Protein AF-A0A0S6VUW5-F1 (afdb_monomer)

pLDDT: mean 88.17, std 9.26, range [59.47, 97.31]

Mean predicted aligned error: 10.05 Å

Sequence (76 aa):
MTVTLQLPNDIARQIERAAQRQHVTMRQYILTTLQDTLSYQDAFEMLQEKLSQASPLSVDEILRYIPDRQPLPGDE

Solvent-accessible surface area (backbone atoms only — not comparable to full-atom values): 4780 Å² total; per-residue (Å²): 141,87,83,90,80,89,66,59,70,68,58,49,54,51,47,41,55,52,11,55,77,68,76,43,53,53,68,56,41,51,52,51,53,50,50,50,51,50,51,52,50,54,52,50,51,53,50,50,56,50,55,77,70,49,73,88,68,48,70,69,62,57,53,70,71,54,78,93,64,82,78,61,95,79,77,121

Organism: NCBI:txid1499966

Radius of gyration: 24.1 Å; Cα contacts (8 Å, |Δi|>4): 16; chains: 1; bounding box: 61×29×50 Å

Secondary structure (DSSP, 8-state):
--------HHHHHHHHHHHHHTTS-HHHHHHHHHHHHHHHHHHHHHHHHHHHH-----HHHHHTTS---PPPTT--

Structure (mmCIF, N/CA/C/O backbone):
data_AF-A0A0S6VUW5-F1
#
_entry.id   AF-A0A0S6VUW5-F1
#
loop_
_atom_site.group_PDB
_atom_site.id
_atom_site.type_symbol
_atom_site.label_atom_id
_atom_site.label_alt_id
_atom_site.label_comp_id
_atom_site.label_asym_id
_atom_site.label_entity_id
_atom_site.label_seq_id
_atom_site.pdbx_PDB_ins_code
_atom_site.Cartn_x
_atom_site.Cartn_y
_atom_site.Cart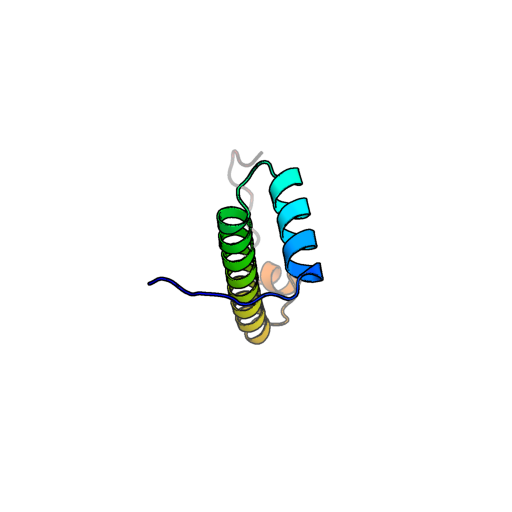n_z
_atom_site.occupancy
_atom_site.B_iso_or_equiv
_atom_site.auth_seq_id
_atom_site.auth_comp_id
_atom_site.auth_asym_id
_atom_site.auth_atom_id
_atom_site.pdbx_PDB_model_num
ATOM 1 N N . MET A 1 1 ? -8.088 19.009 4.741 1.00 74.50 1 MET A N 1
ATOM 2 C CA . MET A 1 1 ? -9.457 18.487 4.535 1.00 74.50 1 MET A CA 1
ATOM 3 C C . MET A 1 1 ? -9.657 17.303 5.469 1.00 74.50 1 MET A C 1
ATOM 5 O O . MET A 1 1 ? -8.747 16.493 5.581 1.00 74.50 1 MET A O 1
ATOM 9 N N . THR A 1 2 ? -10.778 17.226 6.183 1.00 79.88 2 THR A N 1
ATOM 10 C CA . THR A 1 2 ? -11.104 16.111 7.091 1.00 79.88 2 THR A CA 1
ATOM 11 C C . THR A 1 2 ? -12.273 15.320 6.528 1.00 79.88 2 THR A C 1
ATOM 13 O O . THR A 1 2 ? -13.266 15.913 6.115 1.00 79.88 2 THR A O 1
ATOM 16 N N . VAL A 1 3 ? -12.152 13.992 6.516 1.00 83.94 3 VAL A N 1
ATOM 17 C CA . VAL A 1 3 ? -13.180 13.073 6.013 1.00 83.94 3 VAL A CA 1
ATOM 18 C C . VAL A 1 3 ? -13.639 12.185 7.162 1.00 83.94 3 VAL A C 1
ATOM 20 O O . VAL A 1 3 ? -12.816 11.569 7.840 1.00 83.94 3 VAL A O 1
ATOM 23 N N . THR A 1 4 ? -14.950 12.127 7.383 1.00 87.12 4 THR A N 1
ATOM 24 C CA . THR A 1 4 ? -15.563 11.221 8.358 1.00 87.12 4 THR A CA 1
ATOM 25 C C . THR A 1 4 ? -16.022 9.963 7.638 1.00 87.12 4 THR A C 1
ATOM 27 O O . THR A 1 4 ? -16.804 10.041 6.695 1.00 87.12 4 THR A O 1
ATOM 30 N N . LEU A 1 5 ? -15.551 8.805 8.096 1.00 84.69 5 LEU A N 1
ATOM 31 C CA . LEU A 1 5 ? -15.919 7.496 7.559 1.00 84.69 5 LEU A CA 1
ATOM 32 C C . LEU A 1 5 ? -16.793 6.754 8.568 1.00 84.69 5 LEU A C 1
ATOM 34 O O . LEU A 1 5 ? -16.437 6.646 9.740 1.00 84.69 5 LEU A O 1
ATOM 38 N N . GLN A 1 6 ? -17.923 6.234 8.098 1.00 92.06 6 GLN A N 1
ATOM 39 C CA . GLN A 1 6 ? -18.748 5.293 8.850 1.00 92.06 6 GLN A CA 1
ATOM 40 C C . GLN A 1 6 ? -18.370 3.884 8.404 1.00 92.06 6 GLN A C 1
ATOM 42 O O . GLN A 1 6 ? -18.486 3.553 7.226 1.00 92.06 6 GLN A O 1
ATOM 47 N N . LEU A 1 7 ? -17.877 3.074 9.339 1.00 89.50 7 LEU A N 1
ATOM 48 C CA . LEU A 1 7 ? -17.413 1.718 9.068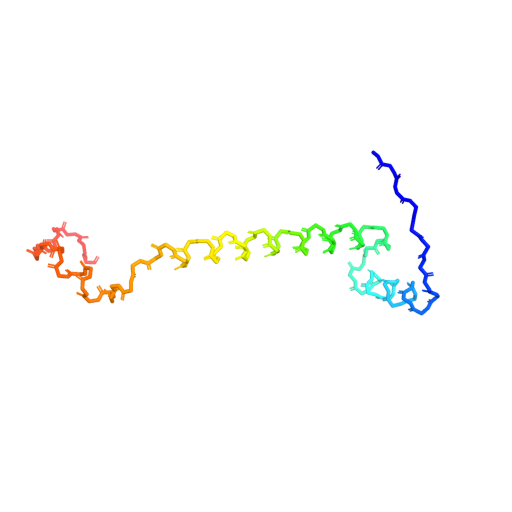 1.00 89.50 7 LEU A CA 1
ATOM 49 C C . LEU A 1 7 ? -18.297 0.717 9.814 1.00 89.50 7 LEU A C 1
ATOM 51 O O . LEU A 1 7 ? -18.600 0.945 10.987 1.00 89.50 7 LEU A O 1
ATOM 55 N N . PRO A 1 8 ? -18.670 -0.416 9.193 1.00 96.38 8 PRO A N 1
ATOM 56 C CA . PRO A 1 8 ? -19.263 -1.526 9.924 1.00 96.38 8 PRO A CA 1
ATOM 57 C C . PRO A 1 8 ? -18.346 -1.964 11.073 1.00 96.38 8 PRO A C 1
ATOM 59 O O . PRO A 1 8 ? -17.123 -2.013 10.912 1.00 96.38 8 PRO A O 1
ATOM 62 N N . ASN A 1 9 ? -18.931 -2.334 12.215 1.00 94.31 9 ASN A N 1
ATOM 63 C CA . ASN A 1 9 ? -18.179 -2.700 13.422 1.00 94.31 9 ASN A CA 1
ATOM 64 C C . ASN A 1 9 ? -17.138 -3.804 13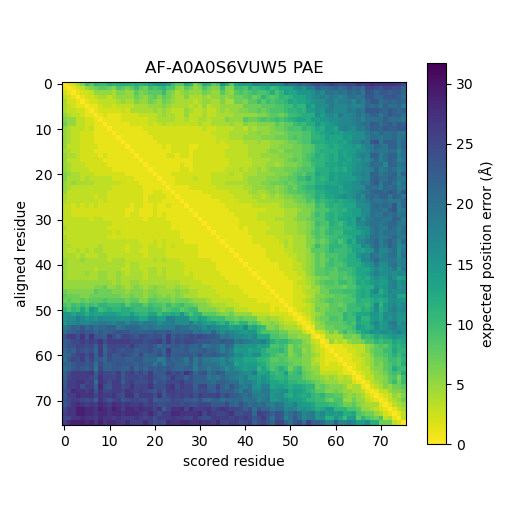.178 1.00 94.31 9 ASN A C 1
ATOM 66 O O . ASN A 1 9 ? -16.065 -3.795 13.778 1.00 94.31 9 ASN A O 1
ATOM 70 N N . ASP A 1 10 ? -17.431 -4.755 12.293 1.00 96.31 10 ASP A N 1
ATOM 71 C CA . ASP A 1 10 ? -16.511 -5.848 11.974 1.00 96.31 10 ASP 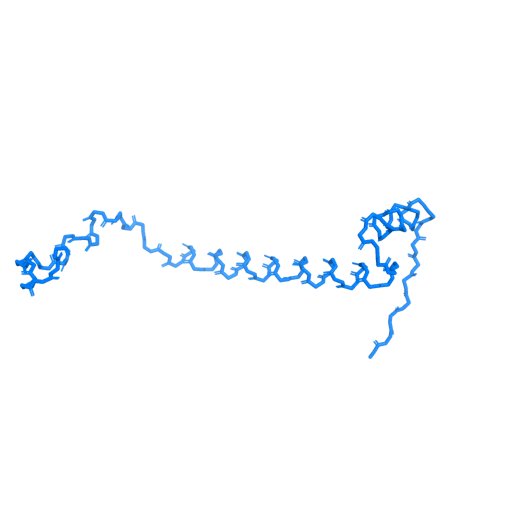A CA 1
ATOM 72 C C . ASP A 1 10 ? -15.253 -5.348 11.264 1.00 96.31 10 ASP A C 1
ATOM 74 O O . ASP A 1 10 ? -14.141 -5.734 11.627 1.00 96.31 10 ASP A O 1
ATOM 78 N N . ILE A 1 11 ? -15.420 -4.423 10.317 1.00 94.69 11 ILE A N 1
ATOM 79 C CA . ILE A 1 11 ? -14.319 -3.796 9.585 1.00 94.69 11 ILE A CA 1
ATOM 80 C C . ILE A 1 11 ? -13.498 -2.912 10.522 1.00 94.69 11 ILE A C 1
ATOM 82 O O . ILE A 1 11 ? -12.274 -3.021 10.548 1.00 94.69 11 ILE A O 1
ATOM 86 N N . ALA A 1 12 ? -14.156 -2.097 11.351 1.00 94.69 12 ALA A N 1
ATOM 87 C CA . ALA A 1 12 ? -13.468 -1.254 12.325 1.00 94.69 12 ALA A CA 1
ATOM 88 C C . ALA A 1 12 ? -12.572 -2.084 13.263 1.00 94.69 12 ALA A C 1
ATOM 90 O O . ALA A 1 12 ? -11.398 -1.757 13.436 1.00 94.69 12 ALA A O 1
ATOM 91 N N . ARG A 1 13 ? -13.080 -3.217 13.775 1.00 96.25 13 ARG A N 1
ATOM 92 C CA . ARG A 1 13 ? -12.307 -4.147 14.619 1.00 96.25 13 ARG A CA 1
ATOM 93 C C . ARG A 1 13 ? -11.132 -4.786 13.884 1.00 96.25 13 ARG A C 1
ATOM 95 O O . ARG A 1 13 ? -10.075 -4.990 14.477 1.00 96.25 13 ARG A O 1
ATOM 102 N N . GLN A 1 14 ? -11.297 -5.141 12.611 1.00 96.31 14 GLN A N 1
ATOM 103 C CA . GLN A 1 14 ? -10.200 -5.705 11.820 1.00 96.31 14 GLN A CA 1
ATOM 104 C C . GLN A 1 14 ? -9.082 -4.686 11.593 1.00 96.31 14 GLN A C 1
ATOM 106 O O . GLN A 1 14 ? -7.911 -5.019 11.781 1.00 96.31 14 GLN A O 1
ATOM 111 N N . ILE A 1 15 ? -9.440 -3.449 11.245 1.00 95.31 15 ILE A N 1
ATOM 112 C CA . ILE A 1 15 ? -8.482 -2.357 11.047 1.00 95.31 15 ILE A CA 1
ATOM 113 C C . ILE A 1 15 ? -7.772 -2.036 12.363 1.00 95.31 15 ILE A C 1
ATOM 115 O O . ILE A 1 15 ? -6.553 -1.893 12.375 1.00 95.31 15 ILE A O 1
ATOM 119 N N . GLU A 1 16 ? -8.496 -1.981 13.482 1.00 96.19 16 GLU A N 1
ATOM 120 C CA . GLU A 1 16 ? -7.899 -1.760 14.801 1.00 96.19 16 GLU A CA 1
ATOM 121 C C . GLU A 1 16 ? -6.858 -2.838 15.139 1.00 96.19 16 GLU A C 1
ATOM 123 O O . GLU A 1 16 ? -5.728 -2.515 15.504 1.00 96.19 16 GLU A O 1
ATOM 128 N N . ARG A 1 17 ? -7.188 -4.121 14.934 1.00 97.12 17 ARG A N 1
AT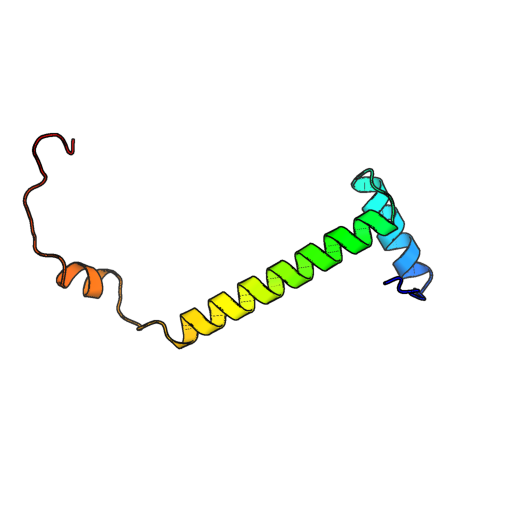OM 129 C CA . ARG A 1 17 ? -6.234 -5.229 15.119 1.00 97.12 17 ARG A CA 1
ATOM 130 C C . ARG A 1 17 ? -5.020 -5.104 14.201 1.00 97.12 17 ARG A C 1
ATOM 132 O O . ARG A 1 17 ? -3.904 -5.415 14.611 1.00 97.12 17 ARG A O 1
ATOM 139 N N . ALA A 1 18 ? -5.218 -4.680 12.955 1.00 96.38 18 ALA A N 1
ATOM 140 C CA . ALA A 1 18 ? -4.124 -4.491 12.011 1.00 96.38 18 ALA A CA 1
ATOM 141 C C . ALA A 1 18 ? -3.198 -3.335 12.423 1.00 96.38 18 ALA A C 1
ATOM 143 O O . ALA A 1 18 ? -1.981 -3.510 12.415 1.00 96.38 18 ALA A O 1
ATOM 144 N N . ALA A 1 19 ? -3.768 -2.218 12.875 1.00 96.94 19 ALA A N 1
ATOM 145 C CA . ALA A 1 19 ? -3.031 -1.074 13.398 1.00 96.94 19 ALA A CA 1
ATOM 146 C C . ALA A 1 19 ? -2.223 -1.439 14.656 1.00 96.94 19 ALA A C 1
ATOM 148 O O . ALA A 1 19 ? -1.042 -1.107 14.750 1.00 96.94 19 ALA A O 1
ATOM 149 N N . GLN A 1 20 ? -2.821 -2.208 15.576 1.00 97.12 20 GLN A N 1
ATOM 150 C CA . GLN A 1 20 ? -2.143 -2.712 16.776 1.00 97.12 20 GLN A CA 1
ATOM 151 C C . GLN A 1 20 ? -0.928 -3.582 16.435 1.00 97.12 20 GLN A C 1
ATOM 153 O O . GLN A 1 20 ? 0.131 -3.398 17.030 1.00 97.12 20 GLN A O 1
ATOM 158 N N . ARG A 1 21 ? -1.043 -4.483 15.446 1.00 97.00 21 ARG A N 1
ATOM 159 C CA . ARG A 1 21 ? 0.089 -5.314 14.984 1.00 97.00 21 ARG A CA 1
ATOM 160 C C . ARG A 1 21 ? 1.254 -4.495 14.433 1.00 97.00 21 ARG A C 1
ATOM 162 O O . ARG A 1 21 ? 2.384 -4.964 14.469 1.00 97.00 21 ARG A O 1
ATOM 169 N N . GLN A 1 22 ? 0.977 -3.306 13.909 1.00 95.12 22 GLN A N 1
ATOM 170 C CA . GLN A 1 22 ? 1.982 -2.396 13.364 1.00 95.12 22 GLN A CA 1
ATOM 171 C C . GLN A 1 22 ? 2.383 -1.290 14.353 1.00 95.12 22 GLN A C 1
ATOM 173 O O . GLN A 1 22 ? 3.135 -0.395 13.985 1.00 95.12 22 GLN A O 1
ATOM 178 N N . HIS A 1 23 ? 1.900 -1.343 15.601 1.00 96.44 23 HIS A N 1
ATOM 179 C CA . HIS A 1 23 ? 2.167 -0.348 16.645 1.00 96.44 23 HIS A CA 1
ATOM 180 C C . HIS A 1 23 ? 1.817 1.099 16.246 1.00 96.44 23 HIS A C 1
ATOM 182 O O . HIS A 1 23 ? 2.462 2.050 16.685 1.00 96.44 23 HIS A O 1
ATOM 188 N N . VAL A 1 24 ? 0.768 1.280 15.439 1.00 96.81 24 VAL A N 1
ATOM 189 C CA . VAL A 1 24 ? 0.288 2.595 14.988 1.00 96.81 24 VAL A CA 1
ATOM 190 C C . VAL A 1 24 ? -1.170 2.823 15.379 1.00 96.81 24 VAL A C 1
ATOM 192 O O . VAL A 1 24 ? -1.914 1.897 15.701 1.00 96.81 24 VAL A O 1
ATOM 195 N N . THR A 1 25 ? -1.609 4.082 15.337 1.00 96.25 25 THR A N 1
ATOM 196 C CA . THR A 1 25 ? -3.028 4.407 15.530 1.00 96.25 25 THR A CA 1
ATOM 197 C C . THR A 1 25 ? -3.860 3.945 14.334 1.00 96.25 25 THR A C 1
ATOM 199 O O . THR A 1 25 ? -3.381 3.932 13.201 1.00 96.25 25 THR A O 1
ATOM 202 N N . MET A 1 26 ? -5.143 3.645 14.560 1.00 93.38 26 MET A N 1
ATOM 203 C CA . MET A 1 26 ? -6.077 3.261 13.492 1.00 93.38 26 MET A CA 1
ATOM 204 C C . MET A 1 26 ? -6.126 4.298 12.359 1.00 93.38 26 MET A C 1
ATOM 206 O O . MET A 1 26 ? -6.132 3.936 11.187 1.00 93.38 26 MET A O 1
ATOM 210 N N . ARG A 1 27 ? -6.101 5.597 12.693 1.00 92.81 27 ARG A N 1
ATOM 211 C CA . ARG A 1 27 ? -6.067 6.677 11.696 1.00 92.81 27 ARG A CA 1
ATOM 212 C C . ARG A 1 27 ? -4.802 6.612 10.847 1.00 92.81 27 ARG A C 1
ATOM 214 O O . ARG A 1 27 ? -4.893 6.712 9.630 1.00 92.81 27 ARG A O 1
ATOM 221 N N . GLN A 1 28 ? -3.644 6.470 11.484 1.00 94.31 28 GLN A N 1
ATOM 222 C CA . GLN A 1 28 ? -2.374 6.426 10.769 1.00 94.31 28 GLN A CA 1
ATOM 223 C C . GLN A 1 28 ? -2.287 5.191 9.877 1.00 94.31 28 GLN A C 1
ATOM 225 O O . GLN A 1 28 ? -1.936 5.318 8.713 1.00 94.31 28 GLN A O 1
ATOM 230 N N . TYR A 1 29 ? -2.729 4.041 10.382 1.00 96.06 29 TYR A N 1
ATOM 231 C CA . TYR A 1 29 ? -2.833 2.817 9.598 1.00 96.06 29 TYR A CA 1
ATOM 232 C C . TYR A 1 29 ? -3.700 2.995 8.343 1.00 96.06 29 TYR A C 1
ATOM 234 O O . TYR A 1 29 ? -3.270 2.640 7.248 1.00 96.06 29 TYR A O 1
ATOM 242 N N . ILE A 1 30 ? -4.900 3.577 8.484 1.00 94.25 30 ILE A N 1
ATOM 243 C CA . ILE A 1 30 ? -5.804 3.835 7.351 1.00 94.25 30 ILE A CA 1
ATOM 244 C C . ILE A 1 30 ? -5.138 4.753 6.325 1.00 94.25 30 ILE A C 1
ATOM 246 O O . ILE A 1 30 ? -5.172 4.456 5.136 1.00 94.25 30 ILE A O 1
ATOM 250 N N . LEU A 1 31 ? -4.533 5.856 6.773 1.00 94.12 31 LEU A N 1
ATOM 251 C CA . LEU A 1 31 ? -3.908 6.826 5.874 1.00 94.12 31 LEU A CA 1
ATOM 252 C C . LEU A 1 31 ? -2.732 6.219 5.110 1.00 94.12 31 LEU A C 1
ATOM 254 O O . LEU A 1 31 ? -2.678 6.362 3.894 1.00 94.12 31 LEU A O 1
ATOM 258 N N . THR A 1 32 ? -1.842 5.508 5.802 1.00 95.38 32 THR A N 1
ATOM 259 C CA . THR A 1 32 ? -0.702 4.831 5.174 1.00 95.38 32 THR A CA 1
ATOM 260 C C . THR A 1 32 ? -1.178 3.779 4.181 1.00 95.38 32 THR A C 1
ATOM 262 O O . THR A 1 32 ? -0.782 3.814 3.026 1.00 95.38 32 THR A O 1
ATOM 265 N N . THR A 1 33 ? -2.114 2.916 4.580 1.00 95.56 33 THR A N 1
ATOM 266 C CA . THR A 1 33 ? -2.620 1.852 3.698 1.00 95.56 33 THR A CA 1
ATOM 267 C C . THR A 1 33 ? -3.307 2.421 2.452 1.00 95.56 33 THR A C 1
ATOM 269 O O . THR A 1 33 ? -3.136 1.889 1.356 1.00 95.56 33 THR A O 1
ATOM 272 N N . LEU A 1 34 ? -4.079 3.505 2.592 1.00 95.19 34 LEU A N 1
ATOM 273 C CA . LEU A 1 34 ? -4.704 4.181 1.452 1.00 95.19 34 LEU A CA 1
ATOM 274 C C . LEU A 1 34 ? -3.660 4.809 0.530 1.00 95.19 34 LEU A C 1
ATOM 276 O O . LEU A 1 34 ? -3.759 4.650 -0.681 1.00 95.19 34 LEU A O 1
ATOM 280 N N . GLN A 1 35 ? -2.661 5.491 1.091 1.00 96.19 35 GLN A N 1
ATOM 281 C CA . GLN A 1 35 ? -1.575 6.083 0.315 1.00 96.19 35 GLN A CA 1
ATOM 282 C C . GLN A 1 35 ? -0.796 5.016 -0.461 1.00 96.19 35 GLN A C 1
ATOM 284 O O . GLN A 1 35 ? -0.542 5.197 -1.651 1.00 96.19 35 GLN A O 1
ATOM 289 N N . ASP A 1 36 ? -0.469 3.899 0.185 1.00 95.94 36 ASP A N 1
ATOM 290 C CA . ASP A 1 36 ? 0.220 2.781 -0.453 1.00 95.94 36 ASP A CA 1
ATOM 291 C C . ASP A 1 36 ? -0.634 2.202 -1.582 1.00 95.94 36 ASP A C 1
ATOM 293 O O . ASP A 1 36 ? -0.152 2.028 -2.696 1.00 95.94 36 ASP A O 1
ATOM 297 N N . THR A 1 37 ? -1.927 1.973 -1.330 1.00 97.19 37 THR A N 1
ATOM 298 C CA . THR A 1 37 ? -2.858 1.429 -2.333 1.00 97.19 37 THR A CA 1
ATOM 299 C C . THR A 1 37 ? -2.951 2.327 -3.565 1.00 97.19 37 THR A C 1
ATOM 301 O O . THR A 1 37 ? -2.860 1.822 -4.682 1.00 97.19 37 THR A O 1
ATOM 304 N N . LEU A 1 38 ? -3.085 3.642 -3.372 1.00 97.12 38 LEU A N 1
ATOM 305 C CA . LEU A 1 38 ? -3.100 4.609 -4.472 1.00 97.12 38 LEU A CA 1
ATOM 306 C C . LEU A 1 38 ? -1.769 4.598 -5.232 1.00 97.12 38 LEU A C 1
ATOM 308 O O . LEU A 1 38 ? -1.760 4.496 -6.451 1.00 97.12 38 LEU A O 1
ATOM 312 N N . SER A 1 39 ? -0.644 4.588 -4.514 1.00 96.12 39 SER A N 1
ATOM 313 C CA . SER A 1 39 ? 0.688 4.549 -5.133 1.00 96.12 39 SER A CA 1
ATOM 314 C C . SER A 1 39 ? 0.897 3.281 -5.966 1.00 96.12 39 SER A C 1
ATOM 316 O O . SER A 1 39 ? 1.490 3.331 -7.042 1.00 96.12 39 SER A O 1
ATOM 318 N N . TYR A 1 40 ? 0.397 2.134 -5.492 1.00 97.25 40 TYR A N 1
ATOM 319 C CA . TYR A 1 40 ? 0.432 0.884 -6.248 1.00 97.25 40 TYR A CA 1
ATOM 320 C C . TYR A 1 40 ? -0.444 0.940 -7.499 1.00 97.25 40 TYR A C 1
ATOM 322 O O . TYR A 1 40 ? -0.027 0.430 -8.537 1.00 97.25 40 TYR A O 1
ATOM 330 N N . GLN A 1 41 ? -1.630 1.545 -7.416 1.00 97.31 41 GLN A N 1
ATOM 331 C CA . GLN A 1 41 ? -2.518 1.720 -8.566 1.00 97.31 41 GLN A CA 1
ATOM 332 C C . GLN A 1 41 ? -1.878 2.624 -9.621 1.00 97.31 41 GLN A C 1
ATOM 334 O O . GLN A 1 41 ? -1.768 2.207 -10.771 1.00 97.31 41 GLN A O 1
ATOM 339 N N . ASP A 1 42 ? -1.346 3.776 -9.215 1.00 96.69 42 ASP A N 1
ATOM 340 C CA . ASP A 1 42 ? -0.659 4.714 -10.109 1.00 96.69 42 ASP A CA 1
ATOM 341 C C . ASP A 1 42 ? 0.546 4.050 -10.796 1.00 96.69 42 ASP A C 1
ATOM 343 O O . ASP A 1 42 ? 0.731 4.144 -12.012 1.00 96.69 42 ASP A O 1
ATOM 347 N N . ALA A 1 43 ? 1.368 3.325 -10.027 1.00 95.31 43 ALA A N 1
ATOM 348 C CA . ALA A 1 43 ? 2.515 2.605 -10.569 1.00 95.31 43 ALA A CA 1
ATOM 349 C C . ALA A 1 43 ? 2.085 1.514 -11.559 1.00 95.31 43 ALA A C 1
ATOM 351 O O . ALA A 1 43 ? 2.717 1.335 -12.603 1.00 95.31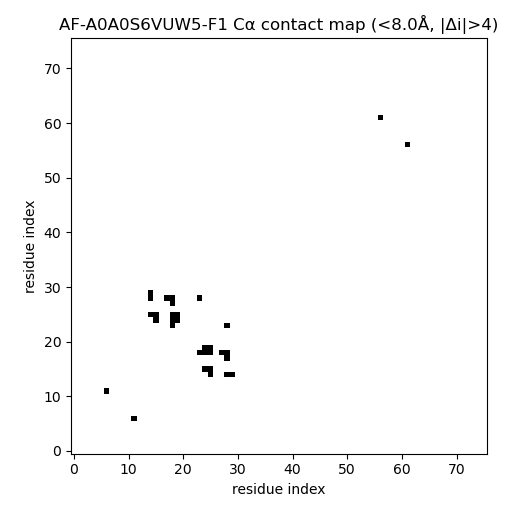 43 ALA A O 1
ATOM 352 N N . PHE A 1 44 ? 1.013 0.787 -11.246 1.00 96.06 44 PHE A N 1
ATOM 353 C CA . PHE A 1 44 ? 0.483 -0.259 -12.109 1.00 96.06 44 PHE A CA 1
ATOM 354 C C . PHE A 1 44 ? -0.079 0.306 -13.417 1.00 96.06 44 PHE A C 1
ATOM 356 O O . PHE A 1 44 ? 0.209 -0.234 -14.485 1.00 96.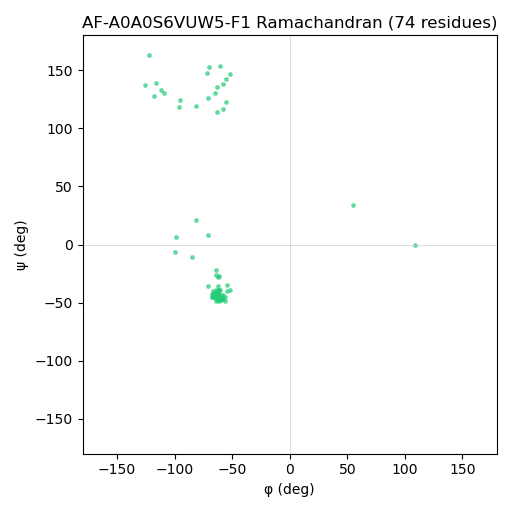06 44 PHE A O 1
ATOM 363 N N . GLU A 1 45 ? -0.824 1.409 -13.357 1.00 95.38 45 GLU A N 1
ATOM 364 C CA . GLU A 1 45 ? -1.335 2.107 -14.539 1.00 95.38 45 GLU A CA 1
ATOM 365 C C . GLU A 1 45 ? -0.196 2.617 -15.424 1.00 95.38 45 GLU A C 1
ATOM 367 O O . GLU A 1 45 ? -0.180 2.335 -16.623 1.00 95.38 45 GLU A O 1
ATOM 372 N N . MET A 1 46 ? 0.815 3.260 -14.833 1.00 93.94 46 MET A N 1
ATOM 373 C CA . MET A 1 46 ? 2.001 3.712 -15.565 1.00 93.94 46 MET A CA 1
ATOM 374 C C . MET A 1 46 ? 2.717 2.547 -16.266 1.00 93.94 46 MET A C 1
ATOM 376 O O . MET A 1 46 ? 3.152 2.673 -17.413 1.00 93.94 46 MET A O 1
ATOM 380 N N . LEU A 1 47 ? 2.879 1.408 -15.585 1.00 93.19 47 LEU A N 1
ATOM 381 C CA . LEU A 1 47 ? 3.515 0.229 -16.172 1.00 93.19 47 LEU A CA 1
ATOM 382 C C . LEU A 1 47 ? 2.683 -0.351 -17.316 1.00 93.19 47 LEU A C 1
ATOM 384 O O . LEU A 1 47 ? 3.251 -0.706 -18.347 1.00 93.19 47 LEU A O 1
ATOM 388 N N . GLN A 1 48 ? 1.360 -0.417 -17.169 1.00 92.69 48 GLN A N 1
ATOM 389 C CA . GLN A 1 48 ? 0.474 -0.868 -18.240 1.00 92.69 48 GLN A CA 1
ATOM 390 C C . GLN A 1 48 ? 0.515 0.060 -19.456 1.00 92.69 48 GLN A C 1
ATOM 392 O O . GLN A 1 48 ? 0.598 -0.426 -20.583 1.00 92.69 48 GLN A O 1
ATOM 397 N N . GLU A 1 49 ? 0.520 1.378 -19.251 1.00 92.19 49 GLU A N 1
ATOM 398 C CA . GLU A 1 49 ? 0.656 2.339 -20.346 1.00 92.19 49 GLU A CA 1
ATOM 399 C C . GLU A 1 49 ? 1.975 2.120 -21.097 1.00 92.19 49 GLU A C 1
ATOM 401 O O . GLU A 1 49 ? 1.984 1.996 -22.324 1.00 92.19 49 GLU A O 1
ATOM 406 N N . LYS A 1 50 ? 3.085 1.964 -20.368 1.00 86.56 50 LYS A N 1
ATOM 407 C CA . LYS A 1 50 ? 4.391 1.664 -20.970 1.00 86.56 50 LYS A CA 1
ATOM 408 C C . LYS A 1 50 ? 4.397 0.334 -21.714 1.00 86.56 50 LYS A C 1
ATOM 410 O O . LYS A 1 50 ? 4.938 0.275 -22.811 1.00 86.56 50 LYS A O 1
ATOM 415 N N . LEU A 1 51 ? 3.786 -0.709 -21.153 1.00 87.19 51 LEU A N 1
ATOM 416 C CA . LEU A 1 51 ? 3.659 -2.016 -21.803 1.00 87.19 51 LEU A CA 1
ATOM 417 C C . LEU A 1 51 ? 2.844 -1.934 -23.095 1.00 87.19 51 LEU A C 1
ATOM 419 O O . LEU A 1 51 ? 3.217 -2.563 -24.078 1.00 87.19 51 LEU A O 1
ATOM 423 N N . SER A 1 52 ? 1.777 -1.133 -23.123 1.00 84.19 52 SER A N 1
ATOM 424 C CA . SER A 1 52 ? 0.953 -0.953 -24.325 1.00 84.19 52 SER A CA 1
ATOM 425 C C . SER A 1 52 ? 1.713 -0.303 -25.489 1.00 84.19 52 SER A C 1
ATOM 427 O O . SER A 1 52 ? 1.383 -0.534 -26.650 1.00 84.19 52 SER A O 1
ATOM 429 N N . GLN A 1 53 ? 2.751 0.478 -25.177 1.00 79.00 53 GLN A N 1
ATOM 430 C CA . GLN A 1 53 ? 3.636 1.129 -26.145 1.00 79.00 53 GLN A CA 1
ATOM 431 C C . GLN A 1 53 ? 4.958 0.371 -26.341 1.00 79.00 53 GLN A C 1
ATOM 433 O O . GLN A 1 53 ? 5.769 0.753 -27.188 1.00 79.00 53 GLN A O 1
ATOM 438 N N . ALA A 1 54 ? 5.210 -0.677 -25.554 1.00 77.25 54 ALA A N 1
ATOM 439 C CA . ALA A 1 54 ? 6.451 -1.424 -25.618 1.00 77.25 54 ALA A CA 1
ATOM 440 C C . ALA A 1 54 ? 6.498 -2.228 -26.918 1.00 77.25 54 ALA A C 1
ATOM 442 O O . ALA A 1 54 ? 5.600 -3.011 -27.231 1.00 77.25 54 ALA A O 1
ATOM 443 N N . SER A 1 55 ? 7.575 -2.036 -27.677 1.00 72.50 55 SER A N 1
ATOM 444 C CA . SER A 1 55 ? 7.844 -2.863 -28.846 1.00 72.50 55 SER A CA 1
ATOM 445 C C . SER A 1 55 ? 8.047 -4.315 -28.395 1.00 72.50 55 SER A C 1
ATOM 447 O O . SER A 1 55 ? 8.787 -4.534 -27.435 1.00 72.50 55 SER A O 1
ATOM 449 N N . PRO A 1 56 ? 7.465 -5.315 -29.078 1.00 71.31 56 PRO A N 1
ATOM 450 C CA . PRO A 1 56 ? 7.649 -6.727 -28.742 1.00 71.31 56 PRO A CA 1
ATOM 451 C C . PRO A 1 56 ? 9.054 -7.247 -29.083 1.00 71.31 56 PRO A C 1
ATOM 453 O O . PRO A 1 56 ? 9.281 -8.454 -29.021 1.00 71.31 56 PRO A O 1
ATOM 456 N N . LEU A 1 57 ? 9.974 -6.358 -29.479 1.00 74.25 57 LEU A N 1
ATOM 457 C CA . LEU A 1 57 ? 11.351 -6.708 -29.790 1.00 74.25 57 LEU A CA 1
ATOM 458 C C . LEU A 1 57 ? 11.972 -7.427 -28.596 1.00 74.25 57 LEU A C 1
ATOM 460 O O . LEU A 1 57 ? 12.026 -6.914 -27.477 1.00 74.25 57 LEU A O 1
ATOM 464 N N . SER A 1 58 ? 12.447 -8.632 -28.864 1.00 73.00 58 SER A N 1
ATOM 465 C CA . SER A 1 58 ? 13.238 -9.402 -27.925 1.00 73.00 58 SER A CA 1
ATOM 466 C C . SER A 1 58 ? 14.520 -8.648 -27.575 1.00 73.00 58 SER A C 1
ATOM 468 O O . SER A 1 58 ? 15.053 -7.861 -28.363 1.00 73.00 58 SER A O 1
ATOM 470 N N . VAL A 1 59 ? 15.050 -8.920 -26.383 1.00 72.62 59 VAL A N 1
ATOM 471 C CA . VAL A 1 59 ? 16.353 -8.393 -25.954 1.00 72.62 59 VAL A CA 1
ATOM 472 C C . VAL A 1 59 ? 17.422 -8.690 -27.013 1.00 72.62 59 VAL A C 1
ATOM 474 O O . VAL A 1 59 ? 18.203 -7.806 -27.352 1.00 72.62 59 VAL A O 1
ATOM 477 N N . ASP A 1 60 ? 17.383 -9.874 -27.627 1.00 75.62 60 ASP A N 1
ATOM 478 C CA . ASP A 1 60 ? 18.301 -10.273 -28.698 1.00 75.62 60 ASP A CA 1
ATOM 479 C C . ASP A 1 60 ? 18.192 -9.394 -29.954 1.00 75.62 60 ASP A C 1
ATOM 481 O O . ASP A 1 60 ? 19.199 -9.115 -30.604 1.00 75.62 60 ASP A O 1
ATOM 485 N N . GLU A 1 61 ? 16.996 -8.921 -30.308 1.00 79.88 61 GLU A N 1
ATOM 486 C CA . GLU A 1 61 ? 16.810 -8.002 -31.436 1.00 79.88 61 GLU A CA 1
ATOM 487 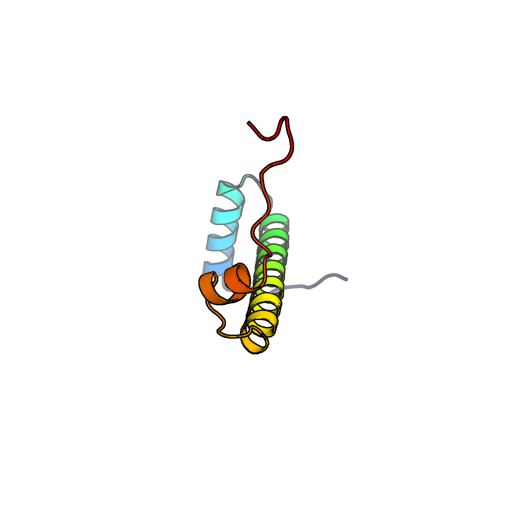C C . GLU A 1 61 ? 17.363 -6.609 -31.139 1.00 79.88 61 GLU A C 1
ATOM 489 O O . GLU A 1 61 ? 17.939 -5.988 -32.029 1.00 79.88 61 GLU A O 1
ATOM 494 N N . ILE A 1 62 ? 17.258 -6.139 -29.893 1.00 77.44 62 ILE A N 1
ATOM 495 C CA . ILE A 1 62 ? 17.860 -4.870 -29.459 1.00 77.44 62 ILE A CA 1
ATOM 496 C C . ILE A 1 62 ? 19.390 -4.980 -29.470 1.00 77.44 62 ILE A C 1
ATOM 498 O O . ILE A 1 62 ? 20.070 -4.095 -29.992 1.00 77.44 62 ILE A O 1
ATOM 502 N N . LEU A 1 63 ? 19.933 -6.083 -28.944 1.00 79.56 63 LEU A N 1
ATOM 503 C CA . LEU A 1 63 ? 21.377 -6.315 -28.866 1.00 79.56 63 LEU A CA 1
ATOM 504 C C . LEU A 1 63 ? 22.042 -6.378 -30.248 1.00 79.56 63 LEU A C 1
ATOM 506 O O . LEU A 1 63 ? 23.192 -5.971 -30.380 1.00 79.56 63 LEU A O 1
ATOM 510 N N . ARG A 1 64 ? 21.320 -6.785 -31.301 1.00 82.88 64 ARG A N 1
ATOM 511 C CA . ARG A 1 64 ? 21.829 -6.768 -32.689 1.00 82.88 64 ARG A CA 1
ATOM 512 C C . ARG A 1 64 ? 22.128 -5.369 -33.233 1.00 82.88 64 ARG A C 1
ATOM 514 O O . ARG A 1 64 ? 22.892 -5.259 -34.189 1.00 82.88 64 ARG A O 1
ATOM 521 N N . TYR A 1 65 ? 21.540 -4.315 -32.667 1.00 79.19 65 TYR A N 1
ATOM 522 C CA . TYR A 1 65 ? 21.844 -2.933 -33.059 1.00 79.19 65 TYR A CA 1
ATOM 523 C C . TYR A 1 65 ? 23.069 -2.365 -32.336 1.00 79.19 65 TYR A C 1
ATOM 525 O O . TYR A 1 65 ? 23.552 -1.294 -32.713 1.00 79.19 65 TYR A O 1
ATOM 533 N N . ILE A 1 66 ? 23.578 -3.055 -31.310 1.00 80.81 66 ILE A N 1
ATOM 534 C CA . ILE A 1 66 ? 24.782 -2.636 -30.598 1.00 80.81 66 ILE A CA 1
ATOM 535 C C . ILE A 1 66 ? 25.996 -3.102 -31.410 1.00 80.81 66 ILE A C 1
ATOM 537 O O . ILE A 1 66 ? 26.153 -4.301 -31.643 1.00 80.81 66 ILE A O 1
ATOM 541 N N . PRO A 1 67 ? 26.858 -2.178 -31.871 1.00 78.94 67 PRO A N 1
ATOM 542 C CA . PRO A 1 67 ? 28.056 -2.554 -32.599 1.00 78.94 67 PRO A CA 1
ATOM 543 C C . PRO A 1 67 ? 28.992 -3.330 -31.677 1.00 78.94 67 PRO A C 1
ATOM 545 O O . PRO A 1 67 ? 29.309 -2.864 -30.582 1.00 78.94 67 PRO A O 1
ATOM 548 N N . ASP A 1 68 ? 29.455 -4.481 -32.155 1.00 79.25 68 ASP A N 1
ATOM 549 C CA . ASP A 1 68 ? 30.435 -5.289 -31.443 1.00 79.25 68 ASP A CA 1
ATOM 550 C C . ASP A 1 68 ? 31.741 -4.490 -31.318 1.00 79.25 68 ASP A C 1
ATOM 552 O O . ASP A 1 68 ? 32.367 -4.106 -32.314 1.00 79.25 68 ASP A O 1
ATOM 556 N N . ARG A 1 69 ? 32.095 -4.134 -30.083 1.00 78.75 69 ARG A N 1
ATOM 557 C CA . ARG A 1 69 ? 33.281 -3.344 -29.757 1.00 78.75 69 ARG A CA 1
ATOM 558 C C . ARG A 1 69 ? 34.091 -4.108 -28.735 1.00 78.75 69 ARG A C 1
ATOM 560 O O . ARG A 1 69 ? 33.545 -4.635 -27.770 1.00 78.75 69 ARG A O 1
ATOM 567 N N . GLN A 1 70 ? 35.405 -4.112 -28.938 1.00 81.50 70 GLN A N 1
ATOM 568 C CA . GLN A 1 70 ? 36.313 -4.641 -27.933 1.00 81.50 70 GLN A CA 1
ATOM 569 C C . GLN A 1 70 ? 36.118 -3.878 -26.611 1.00 81.50 70 GLN A C 1
ATOM 571 O O . GLN A 1 70 ? 35.971 -2.650 -26.658 1.00 81.50 70 GLN A O 1
ATOM 576 N N . PRO A 1 71 ? 36.109 -4.583 -25.462 1.00 78.44 71 PRO A N 1
ATOM 577 C CA . PRO A 1 71 ? 36.071 -3.954 -24.146 1.00 78.44 71 PRO A CA 1
ATOM 578 C C . PRO A 1 71 ? 37.177 -2.911 -24.020 1.00 78.44 71 PRO A C 1
ATOM 580 O O . PRO A 1 71 ? 38.262 -3.078 -24.595 1.00 78.44 71 PRO A O 1
ATOM 583 N N . LEU A 1 72 ? 36.922 -1.833 -23.282 1.00 83.50 72 LEU A N 1
ATOM 584 C CA . LEU A 1 72 ? 37.976 -0.863 -23.035 1.00 83.50 72 LEU A CA 1
ATOM 585 C C . LEU A 1 72 ? 39.002 -1.473 -22.065 1.00 83.50 72 LEU A C 1
ATOM 587 O O . LEU A 1 72 ? 38.644 -2.279 -21.202 1.00 83.50 72 LEU A O 1
ATOM 591 N N . PRO A 1 73 ? 40.293 -1.115 -22.184 1.00 78.25 73 PRO A N 1
ATOM 592 C CA . PRO A 1 73 ? 41.299 -1.569 -21.233 1.00 78.25 73 PRO A CA 1
ATOM 593 C C . PRO A 1 73 ? 40.915 -1.129 -19.812 1.00 78.25 73 PRO A C 1
ATOM 595 O O . PRO A 1 73 ? 40.863 0.070 -19.540 1.00 78.25 73 PRO A O 1
ATOM 598 N N . GLY A 1 74 ? 40.663 -2.094 -18.924 1.00 71.19 74 GLY A N 1
ATOM 599 C CA . GLY A 1 74 ? 40.227 -1.848 -17.543 1.00 71.19 74 GLY A CA 1
ATOM 600 C C . GLY A 1 74 ? 38.772 -2.215 -17.232 1.00 71.19 74 GLY A C 1
ATOM 601 O O . GLY A 1 74 ? 38.387 -2.078 -16.077 1.00 71.19 74 GLY A O 1
ATOM 602 N N . ASP A 1 75 ? 38.001 -2.710 -18.207 1.00 73.19 75 ASP A N 1
ATOM 603 C CA . ASP A 1 75 ? 36.656 -3.285 -18.002 1.00 73.19 75 ASP A CA 1
ATOM 604 C C . ASP A 1 75 ? 36.693 -4.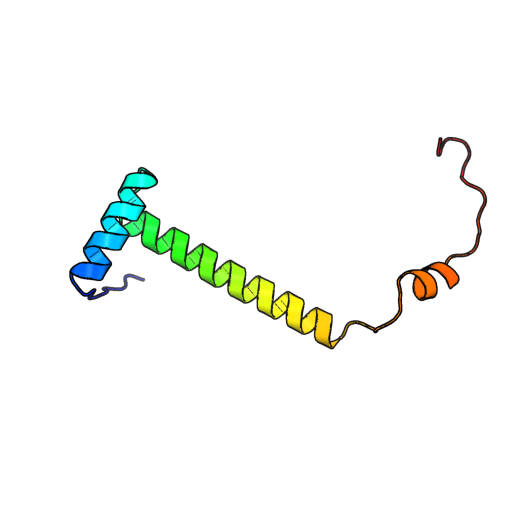763 -17.513 1.00 73.19 75 ASP A C 1
ATOM 606 O O . ASP A 1 75 ? 35.719 -5.496 -17.699 1.00 73.19 75 ASP A O 1
ATOM 610 N N . GLU A 1 76 ? 37.812 -5.215 -16.921 1.00 59.47 76 GLU A N 1
ATOM 611 C CA . GLU A 1 76 ? 37.900 -6.503 -16.195 1.00 59.47 76 GLU A CA 1
ATOM 612 C C . GLU A 1 76 ? 37.256 -6.426 -14.803 1.00 59.47 76 GLU A C 1
ATOM 614 O O . GLU A 1 76 ? 37.477 -5.417 -14.092 1.00 59.47 76 GLU A O 1
#

InterPro domains:
  IPR010985 Ribbon-helix-helix [SSF47598] (3-43)

Foldseek 3Di:
DDDDDDDDPVVLVVLCVVCVVVVHDSVVSVVVVVVVVVVVVVVVVVVVVCVVVDDPDDPVNVVVPDDDDDDDPPPD